Protein AF-A0AB33TDT5-F1 (afdb_monomer)

Sequence (141 aa):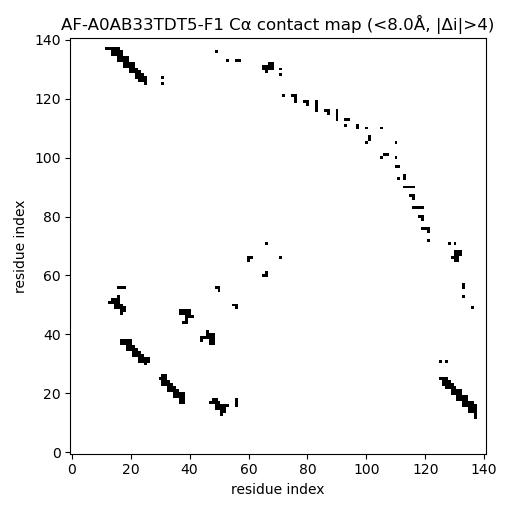
MNQDVAAESPNNTKKLFAIKEIHTHDGYDGRPISYEHIVSTDGNEDDVAIFETESAAAGWMADHGYKTLDESRSELLASFEAQYAKDLQQYQKDLSEVEKMRAAGVAARLHPKLSHPREPAISEFWVPSIYHEIVPASVVG

Secondary structure (DSSP, 8-state):
---------------EEEEEEEEEEE-TTS-EEEEEEEPBSSS-TTSB-EESSHHHHHHHHHHTT--BHHHHHHHHHHHHHHHHHHHHHHHHHHHHHHHHHHHTT--GGGSPPP-PPPPP-GGG----EEEEEEEEE----

pLDDT: mean 79.4, std 14.84, range [41.28, 95.12]

Nearest PDB structures (foldseek):
  2wlj-assembly1_A-2  TM=4.339E-01  e=1.688E+00  Paramagnetospirillum magnetotacticum
  7qxs-assembly1_A  TM=3.156E-01  e=3.332E+00 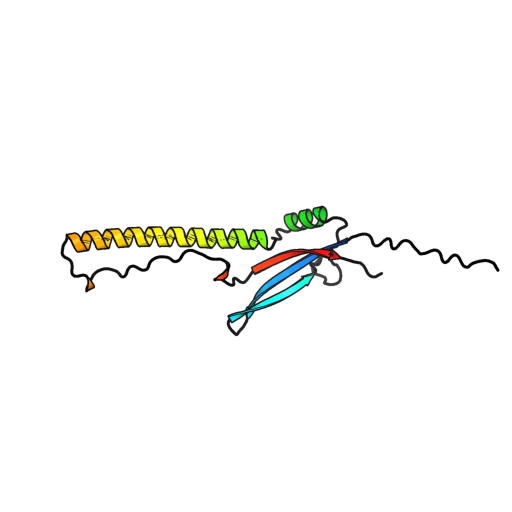 Homo sapiens
  4lp7-assembly2_B  TM=4.158E-01  e=6.182E+00  human metapneumovirus
  1xq4-assembly1_A  TM=3.618E-01  e=5.135E+00  Bordetella pertussis

Organism: NCBI:txid36809

Solvent-accessible surface area (backbone atoms only — not comparable to full-atom values): 8613 Å² total; per-residue (Å²): 141,79,82,85,77,77,76,76,73,78,85,77,73,71,68,29,26,28,41,35,40,38,39,37,37,74,34,101,84,73,45,84,42,76,54,74,47,72,42,42,73,79,78,44,86,87,43,59,41,72,26,80,38,67,67,58,45,52,51,51,33,54,78,71,71,56,44,36,57,67,56,54,49,51,56,50,48,51,52,42,50,56,49,41,54,53,45,44,52,50,42,53,52,53,50,54,52,45,52,53,39,50,76,71,66,50,61,72,91,76,47,81,87,85,67,83,66,68,83,76,53,72,92,80,53,90,67,68,46,74,27,40,44,85,38,84,40,77,87,87,127

Foldseek 3Di:
DDDDPPPPDPPPFQWKKWKKKKWWDQDPVRDIDIDIATDAPPPPSVHTDIGSDPVVVVVVCVVVVAAAPVRVLVVVLVVQVVVLVVLQVVLVVLVVVQVVCVVVVNDPVPRDDRDRRDRDDSVVDDDTDMHMDIDTDTDDD

Structure (mmCIF, N/CA/C/O backbone):
data_AF-A0AB33TDT5-F1
#
_entry.id   AF-A0AB33TDT5-F1
#
loop_
_atom_site.group_PDB
_atom_site.id
_atom_site.type_symbol
_atom_site.label_atom_id
_atom_site.label_alt_id
_atom_site.label_comp_id
_atom_site.label_asym_id
_atom_site.label_entity_id
_atom_site.label_seq_id
_atom_site.pdbx_PDB_ins_code
_atom_site.Cartn_x
_atom_site.Cartn_y
_atom_site.Cartn_z
_atom_site.occupancy
_atom_site.B_iso_or_equiv
_atom_site.auth_seq_id
_atom_site.auth_comp_id
_atom_site.auth_asym_id
_atom_site.auth_atom_id
_atom_site.pdbx_PDB_model_num
ATOM 1 N N . MET A 1 1 ? 39.042 -34.861 -45.241 1.00 41.28 1 MET A N 1
ATOM 2 C CA . MET A 1 1 ? 38.582 -34.594 -43.865 1.00 41.28 1 MET A CA 1
ATOM 3 C C . MET A 1 1 ? 39.057 -33.204 -43.498 1.00 41.28 1 MET A C 1
ATOM 5 O O . MET A 1 1 ? 40.212 -33.065 -43.139 1.00 41.28 1 MET A O 1
ATOM 9 N N . ASN A 1 2 ? 38.212 -32.191 -43.672 1.00 42.00 2 ASN A N 1
ATOM 10 C CA . ASN A 1 2 ? 38.416 -30.882 -43.060 1.00 42.00 2 ASN A CA 1
ATOM 11 C C . ASN A 1 2 ? 37.145 -30.602 -42.272 1.00 42.00 2 ASN A C 1
ATOM 13 O O . ASN A 1 2 ? 36.051 -30.716 -42.817 1.00 42.00 2 ASN A O 1
ATOM 17 N N . GLN A 1 3 ? 37.334 -30.419 -40.971 1.00 44.41 3 GLN A N 1
ATOM 18 C CA . GLN A 1 3 ? 36.290 -30.298 -39.972 1.00 44.41 3 GLN A CA 1
ATOM 19 C C . GLN A 1 3 ? 35.530 -28.989 -40.170 1.00 44.41 3 GLN A C 1
ATOM 21 O O . GLN A 1 3 ? 36.138 -27.921 -40.240 1.00 44.41 3 GLN A O 1
ATOM 26 N N . ASP A 1 4 ? 34.205 -29.106 -40.224 1.00 46.88 4 ASP A N 1
ATOM 27 C CA . ASP A 1 4 ? 33.272 -28.024 -39.949 1.00 46.88 4 ASP A CA 1
ATOM 28 C C . ASP A 1 4 ? 33.573 -27.456 -38.560 1.00 46.88 4 ASP A C 1
ATOM 30 O O . ASP A 1 4 ? 33.334 -28.104 -37.540 1.00 46.88 4 ASP A O 1
ATOM 34 N N . VAL A 1 5 ? 34.101 -26.237 -38.515 1.00 46.59 5 VAL A N 1
ATOM 35 C CA . VAL A 1 5 ? 34.024 -25.406 -37.316 1.00 46.59 5 VAL A CA 1
ATOM 36 C C . VAL A 1 5 ? 32.835 -24.488 -37.542 1.00 46.59 5 VAL A C 1
ATOM 38 O O . VAL A 1 5 ? 32.962 -23.402 -38.105 1.00 46.59 5 VAL A O 1
ATOM 41 N N . ALA A 1 6 ? 31.655 -24.973 -37.157 1.00 45.59 6 ALA A N 1
ATOM 42 C CA . ALA A 1 6 ? 30.513 -24.109 -36.928 1.00 45.59 6 ALA A CA 1
ATOM 43 C C . ALA A 1 6 ? 30.932 -23.108 -35.845 1.00 45.59 6 ALA A C 1
ATOM 45 O O . ALA A 1 6 ? 31.129 -23.475 -34.688 1.00 45.59 6 ALA A O 1
ATOM 46 N N . ALA A 1 7 ? 31.153 -21.859 -36.246 1.00 46.91 7 ALA A N 1
ATOM 47 C CA . ALA A 1 7 ? 31.304 -20.765 -35.310 1.00 46.91 7 ALA A CA 1
ATOM 48 C C . ALA A 1 7 ? 29.977 -20.638 -34.552 1.00 46.91 7 ALA A C 1
ATOM 50 O O . ALA A 1 7 ? 28.974 -20.204 -35.118 1.00 46.91 7 ALA A O 1
ATOM 51 N N . GLU A 1 8 ? 29.957 -21.061 -33.291 1.00 42.78 8 GLU A N 1
ATOM 52 C CA . GLU A 1 8 ? 28.901 -20.676 -32.364 1.00 42.78 8 GLU A CA 1
ATOM 53 C C . GLU A 1 8 ? 28.919 -19.146 -32.275 1.00 42.78 8 GLU A C 1
ATOM 55 O O . GLU A 1 8 ? 29.866 -18.548 -31.758 1.00 42.78 8 GLU A O 1
ATOM 60 N N . SER A 1 9 ? 27.897 -18.496 -32.842 1.00 42.47 9 SER A N 1
ATOM 61 C CA . SER A 1 9 ? 27.655 -17.074 -32.610 1.00 42.47 9 SER A CA 1
ATOM 62 C C . SER A 1 9 ? 27.603 -16.839 -31.100 1.00 42.47 9 SER A C 1
ATOM 64 O O . SER A 1 9 ? 26.829 -17.520 -30.420 1.00 42.47 9 SER A O 1
ATOM 66 N N . PRO A 1 10 ? 28.374 -15.887 -30.545 1.00 44.97 10 PRO A N 1
ATOM 67 C CA . PRO A 1 10 ? 28.202 -15.516 -29.155 1.00 44.97 10 PRO A CA 1
ATOM 68 C C . PRO A 1 10 ? 26.777 -14.992 -29.011 1.00 44.97 10 PRO A C 1
ATOM 70 O O . PRO A 1 10 ? 26.393 -14.023 -29.668 1.00 44.97 10 PRO A O 1
ATOM 73 N N . ASN A 1 11 ? 25.984 -15.670 -28.187 1.00 48.09 11 ASN A N 1
ATOM 74 C CA . ASN A 1 11 ? 24.629 -15.273 -27.836 1.00 48.09 11 ASN A CA 1
ATOM 75 C C . ASN A 1 11 ? 24.732 -13.976 -27.011 1.00 48.09 11 ASN A C 1
ATOM 77 O O . ASN A 1 11 ? 24.755 -13.989 -25.783 1.00 48.09 11 ASN A O 1
ATOM 81 N N . ASN A 1 12 ? 24.934 -12.851 -27.698 1.00 47.28 12 ASN A N 1
ATOM 82 C CA . ASN A 1 12 ? 25.147 -11.527 -27.123 1.00 47.28 12 ASN A CA 1
ATOM 83 C C . ASN A 1 12 ? 23.794 -10.893 -26.784 1.00 47.28 12 ASN A C 1
ATOM 85 O O . ASN A 1 12 ? 23.470 -9.794 -27.234 1.00 47.28 12 ASN A O 1
ATOM 89 N N . THR A 1 13 ? 22.966 -11.623 -26.037 1.00 56.06 13 THR A N 1
ATOM 90 C CA . THR A 1 13 ? 21.687 -11.112 -25.558 1.00 56.06 13 THR A CA 1
ATOM 91 C C . THR A 1 13 ? 22.003 -10.085 -24.479 1.00 56.06 13 THR A C 1
ATOM 93 O O . THR A 1 13 ? 22.242 -10.429 -23.319 1.00 56.06 13 THR A O 1
ATOM 96 N N . LYS A 1 14 ? 22.094 -8.810 -24.875 1.00 66.38 14 LYS A N 1
ATOM 97 C CA . LYS A 1 14 ? 22.209 -7.686 -23.942 1.00 66.38 14 LYS A CA 1
ATOM 98 C C . LYS A 1 14 ? 21.068 -7.828 -22.931 1.00 66.38 14 LYS A C 1
ATOM 100 O O . LYS A 1 14 ? 19.914 -7.952 -23.333 1.00 66.38 14 LYS A O 1
ATOM 105 N N . LYS A 1 15 ? 21.388 -7.892 -21.634 1.00 75.94 15 LYS A N 1
ATOM 106 C CA . LYS A 1 15 ? 20.358 -7.921 -20.588 1.00 75.94 15 LYS A CA 1
ATOM 107 C C . LYS A 1 15 ? 19.638 -6.580 -20.616 1.00 75.94 15 LYS A C 1
ATOM 109 O O . LYS A 1 15 ? 20.280 -5.547 -20.450 1.00 75.94 15 LYS A O 1
ATOM 114 N N . LEU A 1 16 ? 18.340 -6.619 -20.863 1.00 88.88 16 LEU A N 1
ATOM 115 C CA . LEU A 1 16 ? 17.474 -5.453 -20.877 1.00 88.88 16 LEU A CA 1
ATOM 116 C C . LEU A 1 16 ? 16.487 -5.561 -19.719 1.00 88.88 16 LEU A C 1
ATOM 118 O O . LEU A 1 16 ? 16.273 -6.646 -19.176 1.00 88.88 16 LEU A O 1
ATOM 122 N N . PHE A 1 17 ? 15.898 -4.436 -19.351 1.00 90.06 17 PHE A N 1
ATOM 123 C CA . PHE A 1 17 ? 14.928 -4.328 -18.273 1.00 90.06 17 PHE A CA 1
ATOM 124 C C . PHE A 1 17 ? 13.700 -3.584 -18.781 1.00 90.06 17 PHE A C 1
ATOM 126 O O . PHE A 1 17 ? 13.839 -2.628 -19.535 1.00 90.06 17 PHE A O 1
ATOM 133 N N . ALA A 1 18 ? 12.519 -4.016 -18.367 1.00 91.56 18 ALA A N 1
ATOM 134 C CA . ALA A 1 18 ? 11.259 -3.322 -18.589 1.00 91.56 18 ALA A CA 1
ATOM 135 C C . ALA A 1 18 ? 10.583 -3.062 -17.243 1.00 91.56 18 ALA A C 1
ATOM 137 O O . ALA A 1 18 ? 10.976 -3.629 -16.221 1.00 91.56 18 ALA A O 1
ATOM 138 N N . ILE A 1 19 ? 9.555 -2.223 -17.247 1.00 91.06 19 ILE A N 1
ATOM 139 C CA . ILE A 1 19 ? 8.737 -1.972 -16.063 1.00 91.06 19 ILE A CA 1
ATOM 140 C C . ILE A 1 19 ? 7.396 -2.662 -16.273 1.00 91.06 19 ILE A C 1
ATOM 142 O O . ILE A 1 19 ? 6.700 -2.405 -17.251 1.00 91.06 19 ILE A O 1
ATOM 146 N N . LYS A 1 20 ? 7.048 -3.556 -15.357 1.00 90.88 20 LYS A N 1
ATOM 147 C CA . LYS A 1 20 ? 5.759 -4.233 -15.304 1.00 90.88 20 LYS A CA 1
ATOM 148 C C . LYS A 1 20 ? 4.861 -3.484 -14.327 1.00 90.88 20 LYS A C 1
ATOM 150 O O . LYS A 1 20 ? 5.226 -3.340 -13.163 1.00 90.88 20 LYS A O 1
ATOM 155 N N . GLU A 1 21 ? 3.706 -3.029 -14.789 1.00 88.81 21 GLU A N 1
ATOM 156 C CA . GLU A 1 21 ? 2.660 -2.462 -13.944 1.00 88.81 21 GLU A CA 1
ATOM 157 C 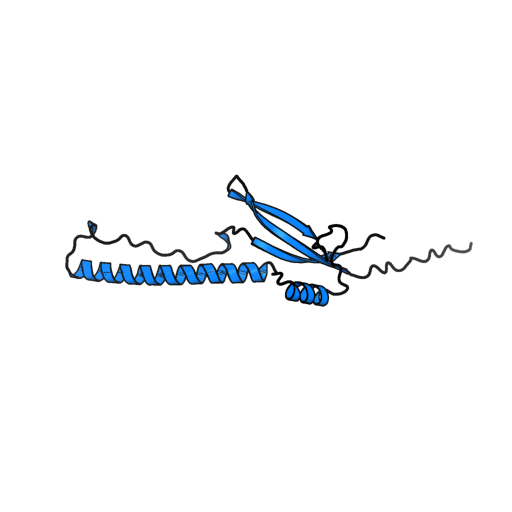C . GLU A 1 21 ? 1.674 -3.568 -13.561 1.00 88.81 21 GLU A C 1
ATOM 159 O O . GLU A 1 21 ? 1.176 -4.317 -14.409 1.00 88.81 21 GLU A O 1
ATOM 164 N N . ILE A 1 22 ? 1.414 -3.692 -12.264 1.00 85.69 22 ILE A N 1
ATOM 165 C CA . ILE A 1 22 ? 0.510 -4.683 -11.696 1.00 85.69 22 ILE A CA 1
ATOM 166 C C . ILE A 1 22 ? -0.572 -3.936 -10.942 1.00 85.69 22 ILE A C 1
ATOM 168 O O . ILE A 1 22 ? -0.318 -3.231 -9.964 1.00 85.69 22 ILE A O 1
ATOM 172 N N . HIS A 1 23 ? -1.800 -4.125 -11.391 1.00 83.19 23 HIS A N 1
ATOM 173 C CA . HIS A 1 23 ? -2.973 -3.607 -10.718 1.00 83.19 23 HIS A CA 1
ATOM 174 C C . HIS A 1 23 ? -3.641 -4.739 -9.976 1.00 83.19 23 HIS A C 1
ATOM 176 O O . HIS A 1 23 ? -3.874 -5.814 -10.527 1.00 83.19 23 HIS A O 1
ATOM 182 N N . THR A 1 24 ? -4.004 -4.465 -8.738 1.00 78.25 24 THR A N 1
ATOM 183 C CA . THR A 1 24 ? -4.804 -5.354 -7.908 1.00 78.25 24 THR A CA 1
ATOM 184 C C . THR A 1 24 ? -6.117 -4.660 -7.596 1.00 78.25 24 THR A C 1
ATOM 186 O O . THR A 1 24 ? -6.133 -3.480 -7.247 1.00 78.25 24 THR A O 1
ATOM 189 N N . HIS A 1 25 ? -7.227 -5.373 -7.746 1.00 73.81 25 HIS A N 1
ATOM 190 C CA . HIS A 1 25 ? -8.557 -4.854 -7.454 1.00 73.81 25 HIS A CA 1
ATOM 191 C C . HIS A 1 25 ? -9.440 -5.917 -6.811 1.00 73.81 25 HIS A C 1
ATOM 193 O O . HIS A 1 25 ? -9.192 -7.119 -6.939 1.00 73.81 25 HIS A O 1
ATOM 199 N N . ASP A 1 26 ? -10.502 -5.458 -6.152 1.00 69.12 26 ASP A N 1
ATOM 200 C CA . ASP A 1 26 ? -11.555 -6.348 -5.688 1.00 69.12 26 ASP A CA 1
ATOM 201 C C . ASP A 1 26 ? -12.332 -6.879 -6.897 1.00 69.12 26 ASP A C 1
ATOM 203 O O . ASP A 1 26 ? -12.836 -6.127 -7.741 1.00 69.12 26 ASP A O 1
ATOM 207 N N . GLY A 1 27 ? -12.411 -8.201 -6.998 1.00 63.78 27 GLY A N 1
ATOM 208 C CA . GLY A 1 27 ? -13.338 -8.881 -7.882 1.00 63.78 27 GLY A CA 1
ATOM 209 C C . GLY A 1 27 ? -14.778 -8.699 -7.414 1.00 63.78 27 GLY A C 1
ATOM 210 O O . GLY A 1 27 ? -15.051 -8.399 -6.251 1.00 63.78 27 GLY A O 1
ATOM 211 N N . TYR A 1 28 ? -15.733 -8.933 -8.315 1.00 62.44 28 TYR A N 1
ATOM 212 C CA . TYR A 1 28 ? -17.166 -8.881 -7.995 1.00 62.44 28 TYR A CA 1
ATOM 213 C C . TYR A 1 28 ? -17.587 -9.846 -6.866 1.00 62.44 28 TYR A C 1
ATOM 215 O O . TYR A 1 28 ? -18.655 -9.675 -6.282 1.00 62.44 28 TYR A O 1
ATOM 223 N N . ASP A 1 29 ? -16.767 -10.852 -6.557 1.00 72.81 29 ASP A N 1
ATOM 224 C CA . ASP A 1 29 ? -16.945 -11.826 -5.477 1.00 72.81 29 ASP A CA 1
ATOM 225 C C . ASP A 1 29 ? -16.121 -11.509 -4.210 1.00 72.81 29 ASP A C 1
ATOM 227 O O . ASP A 1 29 ? -16.072 -12.328 -3.289 1.00 72.81 29 ASP A O 1
ATOM 231 N N . GLY A 1 30 ? -15.474 -10.338 -4.150 1.00 62.03 30 GLY A N 1
ATOM 232 C CA . GLY A 1 30 ? -14.620 -9.913 -3.038 1.00 62.03 30 GLY A CA 1
ATOM 233 C C . GLY A 1 30 ? -13.266 -10.625 -2.976 1.00 62.03 30 GLY A C 1
ATOM 234 O O . GLY A 1 30 ? -12.587 -10.545 -1.953 1.00 62.03 30 GLY A O 1
ATOM 235 N N . ARG A 1 31 ? -12.872 -11.354 -4.030 1.00 65.56 31 ARG A N 1
ATOM 236 C CA . ARG A 1 31 ? -11.533 -11.943 -4.150 1.00 65.56 31 ARG A CA 1
ATOM 237 C C . ARG A 1 31 ? -10.610 -11.013 -4.933 1.00 65.56 31 ARG A C 1
ATOM 239 O O . ARG A 1 31 ? -11.074 -10.353 -5.858 1.00 65.56 31 ARG A O 1
ATOM 246 N N . PRO A 1 32 ? -9.308 -10.989 -4.620 1.00 68.25 32 PRO A N 1
ATOM 247 C CA . PRO A 1 32 ? -8.347 -10.204 -5.380 1.00 68.25 32 PRO A CA 1
ATOM 248 C C . PRO A 1 32 ? -8.249 -10.711 -6.819 1.00 68.25 32 PRO A C 1
ATOM 250 O O . PRO A 1 32 ? -8.087 -11.910 -7.062 1.00 68.25 32 PRO A O 1
ATOM 253 N N . ILE A 1 33 ? -8.307 -9.786 -7.768 1.00 71.69 33 ILE A N 1
ATOM 254 C CA . ILE A 1 33 ? -7.980 -10.027 -9.170 1.00 71.69 33 ILE A CA 1
ATOM 255 C C . ILE A 1 33 ? -6.804 -9.113 -9.518 1.00 71.69 33 ILE A C 1
ATOM 257 O O . ILE A 1 33 ? -6.736 -7.972 -9.053 1.00 71.69 33 ILE A O 1
ATOM 261 N N . SER A 1 34 ? -5.862 -9.630 -10.306 1.00 79.00 34 SER A N 1
ATOM 262 C CA . SER A 1 34 ? -4.719 -8.867 -10.797 1.00 79.00 34 SER A CA 1
ATOM 263 C C . SER A 1 34 ? -4.715 -8.798 -12.317 1.00 79.00 34 SER A C 1
ATOM 265 O O . SER A 1 34 ? -4.894 -9.822 -12.981 1.00 79.00 34 SER A O 1
ATOM 267 N N . TYR A 1 35 ? -4.454 -7.613 -12.859 1.00 81.69 35 TYR A N 1
ATOM 268 C CA . TYR A 1 35 ? -4.115 -7.425 -14.265 1.00 81.69 35 TYR A CA 1
ATOM 269 C C . TYR A 1 35 ? -2.726 -6.802 -14.379 1.00 81.69 35 TYR A C 1
ATOM 271 O O . TYR A 1 35 ? -2.339 -5.943 -13.588 1.00 81.69 35 TYR A O 1
ATOM 279 N N . GLU A 1 36 ? -1.957 -7.299 -15.342 1.00 86.31 36 GLU A N 1
ATOM 280 C CA . GLU A 1 36 ? -0.534 -7.012 -15.482 1.00 86.31 36 GLU A CA 1
ATOM 281 C C . GLU A 1 36 ? -0.241 -6.601 -16.921 1.00 86.31 36 GLU A C 1
ATOM 283 O O . GLU A 1 36 ? -0.720 -7.249 -17.854 1.00 86.31 36 GLU A O 1
ATOM 288 N N . HIS A 1 37 ? 0.563 -5.562 -17.107 1.00 85.75 37 HIS A N 1
ATOM 289 C CA . HIS A 1 37 ? 1.064 -5.182 -18.425 1.00 85.75 37 HIS A CA 1
ATOM 290 C C . HIS A 1 37 ? 2.442 -4.530 -18.321 1.00 85.75 37 HIS A C 1
ATOM 292 O O . HIS A 1 37 ? 2.909 -4.190 -17.234 1.00 85.75 37 HIS A O 1
ATOM 298 N N . ILE A 1 38 ? 3.123 -4.405 -19.457 1.00 87.00 38 ILE A N 1
ATOM 299 C CA . ILE A 1 38 ? 4.392 -3.686 -19.533 1.00 87.00 38 ILE A CA 1
ATOM 300 C C . ILE A 1 38 ? 4.109 -2.207 -19.804 1.00 87.00 38 ILE A C 1
ATOM 302 O O . ILE A 1 38 ? 3.294 -1.880 -20.662 1.00 87.00 38 ILE A O 1
ATOM 306 N N . VAL A 1 39 ? 4.786 -1.327 -19.070 1.00 84.31 39 VAL A N 1
ATOM 307 C CA . VAL A 1 39 ? 4.663 0.128 -19.196 1.00 84.31 39 VAL A CA 1
ATOM 308 C C . VAL A 1 39 ? 5.156 0.598 -20.566 1.00 84.31 39 VAL A C 1
ATOM 310 O O . VAL A 1 39 ? 6.257 0.248 -21.006 1.00 84.31 39 VAL A O 1
ATOM 313 N N . SER A 1 40 ? 4.351 1.455 -21.193 1.00 82.38 40 SER A N 1
ATOM 314 C CA . SER A 1 40 ? 4.685 2.180 -22.419 1.00 82.38 40 SER A CA 1
ATOM 315 C C . SER A 1 40 ? 5.297 3.555 -22.119 1.00 82.38 40 SER A C 1
ATOM 317 O O . SER A 1 40 ? 4.939 4.201 -21.133 1.00 82.38 40 SER A O 1
ATOM 319 N N . THR A 1 41 ? 6.208 4.016 -22.977 1.00 74.56 41 THR A N 1
ATOM 320 C CA . THR A 1 41 ? 6.847 5.339 -22.895 1.00 74.56 41 THR A CA 1
ATOM 321 C C . THR A 1 41 ? 5.930 6.501 -23.269 1.00 74.56 41 THR A C 1
ATOM 323 O O . THR A 1 41 ? 6.171 7.6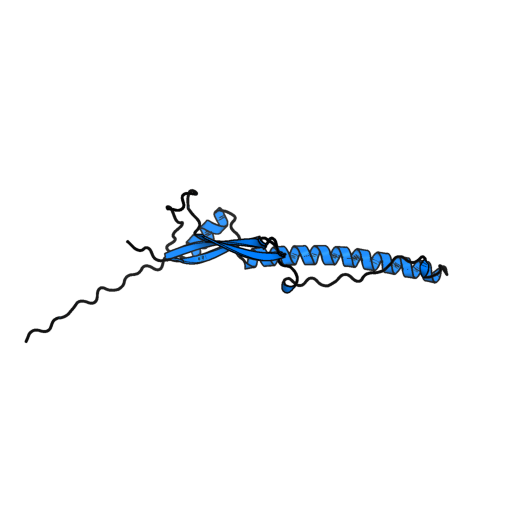19 -22.814 1.00 74.56 41 THR A O 1
ATOM 326 N N . ASP A 1 42 ? 4.886 6.274 -24.067 1.00 69.19 42 ASP A N 1
ATOM 327 C CA . ASP A 1 42 ? 4.000 7.325 -24.592 1.00 69.19 42 ASP A CA 1
ATOM 328 C C . ASP A 1 42 ? 2.500 6.958 -24.560 1.00 69.19 42 ASP A C 1
ATOM 330 O O . ASP A 1 42 ? 1.658 7.686 -25.093 1.00 69.19 42 ASP A O 1
ATOM 334 N N . GLY A 1 43 ? 2.148 5.850 -23.903 1.00 63.19 43 GLY A N 1
ATOM 335 C CA . GLY A 1 43 ? 0.787 5.314 -23.863 1.00 63.19 43 GLY A CA 1
ATOM 336 C C . GLY A 1 43 ? 0.407 4.500 -25.103 1.00 63.19 43 GLY A C 1
ATOM 337 O O . GLY A 1 43 ? -0.721 4.010 -25.175 1.00 63.19 43 GLY A O 1
ATOM 338 N N . ASN A 1 44 ? 1.321 4.332 -26.063 1.00 70.88 44 ASN A N 1
ATOM 339 C CA . ASN A 1 44 ? 1.199 3.365 -27.141 1.00 70.88 44 ASN A CA 1
ATOM 340 C C . ASN A 1 44 ? 1.770 2.012 -26.695 1.00 70.88 44 ASN A C 1
ATOM 342 O O . ASN A 1 44 ? 2.956 1.907 -26.388 1.00 70.88 44 ASN A O 1
ATOM 346 N N . GLU A 1 45 ? 0.948 0.962 -26.687 1.00 64.44 45 GLU A N 1
ATOM 347 C CA . GLU A 1 45 ? 1.355 -0.386 -26.248 1.00 64.44 45 GLU A CA 1
ATOM 348 C C . GLU A 1 45 ? 2.540 -0.957 -27.053 1.00 64.44 45 GLU A C 1
ATOM 350 O O . GLU A 1 45 ? 3.254 -1.829 -26.558 1.00 64.44 45 GLU A O 1
ATOM 355 N N . ASP A 1 46 ? 2.785 -0.429 -28.256 1.00 69.88 46 ASP A N 1
ATOM 356 C CA . ASP A 1 46 ? 3.911 -0.815 -29.109 1.00 69.88 46 ASP A CA 1
ATOM 357 C C . ASP A 1 46 ? 5.253 -0.163 -28.708 1.00 69.88 46 ASP A C 1
ATOM 359 O O . ASP A 1 46 ? 6.309 -0.658 -29.109 1.00 69.88 46 ASP A O 1
ATOM 363 N N . ASP A 1 47 ? 5.243 0.925 -27.925 1.00 77.50 47 ASP A N 1
ATOM 364 C CA . ASP A 1 47 ? 6.450 1.644 -27.491 1.00 77.50 47 ASP A CA 1
ATOM 365 C C . ASP A 1 47 ? 6.736 1.356 -26.014 1.00 77.50 47 ASP A C 1
ATOM 367 O O . ASP A 1 47 ? 6.365 2.090 -25.100 1.00 77.50 47 ASP A O 1
ATOM 371 N N . VAL A 1 48 ? 7.336 0.193 -25.770 1.00 81.44 48 VAL A N 1
ATOM 372 C CA . VAL A 1 48 ? 7.648 -0.294 -24.425 1.00 81.44 48 VAL A CA 1
ATOM 373 C C . VAL A 1 48 ? 8.880 0.410 -23.853 1.00 81.44 48 VAL A C 1
ATOM 375 O O . VAL A 1 48 ? 9.931 0.482 -24.494 1.00 81.44 48 VAL A O 1
ATOM 378 N N . ALA A 1 49 ? 8.805 0.812 -22.582 1.00 83.69 49 ALA A N 1
ATOM 379 C CA . ALA A 1 49 ? 9.959 1.316 -21.847 1.00 83.69 49 ALA A CA 1
ATOM 380 C C . ALA A 1 49 ? 11.001 0.203 -21.611 1.00 83.69 49 ALA A C 1
ATOM 382 O O . ALA A 1 49 ? 10.805 -0.684 -20.777 1.00 83.69 49 ALA A O 1
ATOM 383 N N . ILE A 1 50 ? 12.126 0.262 -22.336 1.00 89.00 50 ILE A N 1
ATOM 384 C CA . ILE A 1 50 ? 13.248 -0.681 -22.228 1.00 89.00 50 ILE A CA 1
ATOM 385 C C . ILE A 1 50 ? 14.522 0.034 -21.758 1.00 89.00 50 ILE A C 1
ATOM 387 O O . ILE A 1 50 ? 14.943 1.041 -22.325 1.00 89.00 50 ILE A O 1
ATOM 391 N N . PHE A 1 51 ? 15.195 -0.541 -20.763 1.00 90.12 51 PHE A N 1
ATOM 392 C CA . PHE A 1 51 ? 16.388 0.009 -20.124 1.00 90.12 51 PHE A CA 1
ATOM 393 C C . PHE A 1 51 ? 17.567 -0.960 -20.200 1.00 90.12 51 PHE A C 1
ATOM 395 O O . PHE A 1 51 ? 17.411 -2.178 -20.131 1.00 90.12 51 PHE A O 1
ATOM 402 N N . GLU A 1 52 ? 18.782 -0.420 -20.285 1.00 90.06 52 GLU A N 1
ATOM 403 C CA . GLU A 1 52 ? 20.011 -1.229 -20.313 1.00 90.06 52 GLU A CA 1
ATOM 404 C C . GLU A 1 52 ? 20.483 -1.663 -18.919 1.00 90.06 52 GLU A C 1
ATOM 406 O O . GLU A 1 52 ? 21.309 -2.566 -18.790 1.00 90.06 52 GLU A O 1
ATOM 411 N N . THR A 1 53 ? 19.986 -1.008 -17.868 1.00 90.31 53 THR A N 1
ATOM 412 C CA . THR A 1 53 ? 20.322 -1.318 -16.476 1.00 90.31 53 THR A CA 1
ATOM 413 C C . THR A 1 53 ? 19.095 -1.184 -15.585 1.00 90.31 53 THR A C 1
ATOM 415 O O . THR A 1 53 ? 18.236 -0.334 -15.820 1.00 90.31 53 THR A O 1
ATOM 418 N N . GLU A 1 54 ? 19.053 -1.983 -14.522 1.00 90.12 54 GLU A N 1
ATOM 419 C CA . GLU A 1 54 ? 18.022 -1.905 -13.484 1.00 90.12 54 GLU A CA 1
ATOM 420 C C . GLU A 1 54 ? 17.999 -0.524 -12.813 1.00 90.12 54 GLU A C 1
ATOM 422 O O . GLU A 1 54 ? 16.937 0.037 -12.575 1.00 90.12 54 GLU A O 1
ATOM 427 N N . SER A 1 55 ? 19.166 0.092 -12.592 1.00 91.12 55 SER A N 1
ATOM 428 C CA . SER A 1 55 ? 19.253 1.435 -12.004 1.00 91.12 55 SER A CA 1
ATOM 429 C C . SER A 1 55 ? 18.663 2.526 -12.902 1.00 91.12 55 SER A C 1
ATOM 431 O O . SER A 1 55 ? 18.086 3.479 -12.388 1.00 91.12 55 SER A O 1
ATOM 433 N N . ALA A 1 56 ? 18.781 2.399 -14.229 1.00 91.50 56 ALA A N 1
ATOM 434 C CA . ALA A 1 56 ? 18.141 3.329 -15.159 1.00 91.50 56 ALA A CA 1
ATOM 435 C C . ALA A 1 56 ? 16.612 3.176 -15.145 1.00 91.50 56 ALA A C 1
ATOM 437 O O . ALA A 1 56 ? 15.909 4.183 -15.127 1.00 91.50 56 ALA A O 1
ATOM 438 N N . ALA A 1 57 ? 16.111 1.937 -15.081 1.00 91.12 57 ALA A N 1
ATOM 439 C CA . ALA A 1 57 ? 14.683 1.670 -14.916 1.00 91.12 57 ALA A CA 1
ATOM 440 C C . ALA A 1 57 ? 14.155 2.235 -13.586 1.00 91.12 57 ALA A C 1
ATOM 442 O O . ALA A 1 57 ? 13.137 2.918 -13.573 1.00 91.12 57 ALA A O 1
ATOM 443 N N . ALA A 1 58 ? 14.884 2.033 -12.483 1.00 91.12 58 ALA A N 1
ATOM 444 C CA . ALA A 1 58 ? 14.529 2.574 -11.171 1.00 91.12 58 ALA A CA 1
ATOM 445 C C . ALA A 1 58 ? 14.511 4.112 -11.153 1.00 91.12 58 ALA A C 1
ATOM 447 O O . ALA A 1 58 ? 13.597 4.711 -10.592 1.00 91.12 58 ALA A O 1
ATOM 448 N N . GLY A 1 59 ? 15.495 4.756 -11.792 1.00 92.25 59 GLY A N 1
ATOM 449 C CA . GLY A 1 59 ? 15.524 6.214 -11.936 1.00 92.25 59 GLY A CA 1
ATOM 450 C C . GLY A 1 59 ? 14.324 6.734 -12.725 1.00 92.25 59 GLY A C 1
ATOM 451 O O . GLY A 1 59 ? 13.640 7.648 -12.277 1.00 92.25 59 GLY A O 1
ATOM 452 N N . TRP A 1 60 ? 14.006 6.089 -13.849 1.00 91.88 60 TRP A N 1
ATOM 453 C CA . TRP A 1 60 ? 12.842 6.448 -14.652 1.00 91.88 60 TRP A CA 1
ATOM 454 C C . TRP A 1 60 ? 11.527 6.245 -13.885 1.00 91.88 60 TRP A C 1
ATOM 456 O O . TRP A 1 60 ? 10.670 7.124 -13.919 1.00 91.88 60 TRP A O 1
ATOM 466 N N . MET A 1 61 ? 11.379 5.142 -13.137 1.00 91.69 61 MET A N 1
ATOM 467 C CA . MET A 1 61 ? 10.221 4.917 -12.259 1.00 91.69 61 MET A CA 1
ATOM 468 C C . MET A 1 61 ? 10.047 6.056 -11.251 1.00 91.69 61 MET A C 1
ATOM 470 O O . MET A 1 61 ? 8.941 6.573 -11.097 1.00 91.69 61 MET A O 1
ATOM 474 N N . ALA A 1 62 ? 11.134 6.473 -10.598 1.00 90.88 62 ALA A N 1
ATOM 475 C CA . ALA A 1 62 ? 11.104 7.564 -9.631 1.00 90.88 62 ALA A CA 1
ATOM 476 C C . ALA A 1 62 ? 10.683 8.897 -10.276 1.00 90.88 62 ALA A C 1
ATOM 478 O O . ALA A 1 62 ? 9.841 9.601 -9.718 1.00 90.88 62 ALA A O 1
ATOM 479 N N . ASP A 1 63 ? 11.196 9.205 -11.472 1.00 92.38 63 ASP A N 1
ATOM 480 C CA . ASP A 1 63 ? 10.838 10.417 -12.224 1.00 92.38 63 ASP A CA 1
ATOM 481 C C . ASP A 1 63 ? 9.352 10.447 -12.633 1.00 92.38 63 ASP A C 1
ATOM 483 O O . ASP A 1 63 ? 8.762 11.523 -12.749 1.00 92.38 63 ASP A O 1
ATOM 487 N N . HIS A 1 64 ? 8.728 9.276 -12.804 1.00 89.38 64 HIS A N 1
ATOM 488 C CA . HIS A 1 64 ? 7.311 9.127 -13.165 1.00 89.38 64 HIS A CA 1
ATOM 489 C C . HIS A 1 64 ? 6.394 8.897 -11.951 1.00 89.38 64 HIS A C 1
ATOM 491 O O . HIS A 1 64 ? 5.180 8.762 -12.103 1.00 89.38 64 HIS A O 1
ATOM 497 N N . GLY A 1 65 ? 6.948 8.888 -10.732 1.00 89.38 65 GLY A N 1
ATOM 498 C CA . GLY A 1 65 ? 6.190 8.684 -9.495 1.00 89.38 65 GLY A CA 1
ATOM 499 C C . GLY A 1 65 ? 5.679 7.254 -9.300 1.00 89.38 65 GLY A C 1
ATOM 500 O O . GLY A 1 65 ? 4.719 7.037 -8.557 1.00 89.38 65 GLY A O 1
ATOM 501 N N . TYR A 1 66 ? 6.29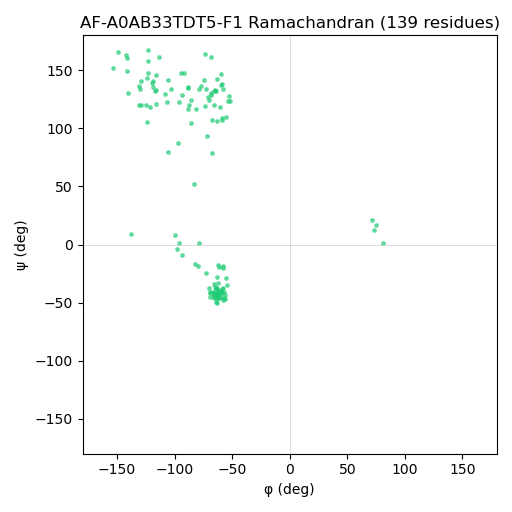3 6.280 -9.971 1.00 89.56 66 TYR A N 1
ATOM 502 C CA . TYR A 1 66 ? 5.920 4.875 -9.879 1.00 89.56 66 TYR A CA 1
ATOM 503 C C . TYR A 1 66 ? 6.473 4.255 -8.604 1.00 89.56 66 TYR A C 1
ATOM 505 O O . TYR A 1 66 ? 7.644 4.425 -8.271 1.00 89.56 66 TYR A O 1
ATOM 513 N N . LYS A 1 67 ? 5.615 3.514 -7.901 1.00 85.56 67 LYS A N 1
ATOM 514 C CA . LYS A 1 67 ? 5.951 2.861 -6.634 1.00 85.56 67 LYS A CA 1
ATOM 515 C C . LYS A 1 67 ? 6.118 1.365 -6.809 1.00 85.56 67 LYS A C 1
ATOM 517 O O . LYS A 1 67 ? 5.343 0.724 -7.525 1.00 85.56 67 LYS A O 1
ATOM 522 N N . THR A 1 68 ? 7.098 0.817 -6.109 1.00 85.81 68 THR A N 1
ATOM 523 C CA . THR A 1 68 ? 7.294 -0.625 -5.968 1.00 85.81 68 THR A CA 1
ATOM 524 C C . THR A 1 68 ? 6.252 -1.245 -5.037 1.00 85.81 68 THR A C 1
ATOM 526 O O . THR A 1 68 ? 5.588 -0.557 -4.257 1.00 85.81 68 THR A O 1
ATOM 529 N N . LEU A 1 69 ? 6.121 -2.574 -5.084 1.00 79.69 69 LEU A N 1
ATOM 530 C CA . LEU A 1 69 ? 5.234 -3.309 -4.176 1.00 79.69 69 LEU A CA 1
ATOM 531 C C . LEU A 1 69 ? 5.579 -3.057 -2.703 1.00 79.69 69 LEU A C 1
ATOM 533 O O . LEU A 1 69 ? 4.680 -2.901 -1.877 1.00 79.69 69 LEU A O 1
ATOM 537 N N . ASP A 1 70 ? 6.868 -3.020 -2.372 1.00 81.56 70 ASP A N 1
ATOM 538 C CA . ASP A 1 70 ? 7.323 -2.848 -0.994 1.00 81.56 70 ASP A CA 1
ATOM 539 C C . ASP A 1 70 ? 7.053 -1.433 -0.471 1.00 81.56 70 ASP A C 1
ATOM 541 O O . ASP A 1 70 ? 6.635 -1.278 0.679 1.00 81.56 70 ASP A O 1
ATOM 545 N N . GLU A 1 71 ? 7.201 -0.406 -1.312 1.00 84.31 71 GLU A N 1
ATOM 546 C CA . GLU A 1 71 ? 6.819 0.971 -0.973 1.00 84.31 71 GLU A CA 1
ATOM 547 C C . GLU A 1 71 ? 5.310 1.084 -0.746 1.00 84.31 71 GLU A C 1
ATOM 549 O O . GLU A 1 71 ? 4.881 1.568 0.304 1.00 84.31 71 GLU A O 1
ATOM 554 N N . SER A 1 72 ? 4.500 0.553 -1.669 1.00 80.12 72 SER A N 1
ATOM 555 C CA . SER A 1 72 ? 3.039 0.543 -1.535 1.00 80.12 72 SER A CA 1
ATOM 556 C C . SER A 1 72 ? 2.582 -0.204 -0.274 1.00 80.12 72 SER A C 1
ATOM 558 O O . SER A 1 72 ? 1.694 0.261 0.443 1.00 80.12 72 SER A O 1
ATOM 560 N N . ARG A 1 73 ? 3.215 -1.338 0.059 1.00 78.88 73 ARG A N 1
ATOM 561 C CA . ARG A 1 73 ? 2.938 -2.093 1.295 1.00 78.88 73 ARG A CA 1
ATOM 562 C C . ARG A 1 73 ? 3.340 -1.336 2.554 1.00 78.88 73 ARG A C 1
ATOM 564 O O . ARG A 1 73 ? 2.606 -1.377 3.540 1.00 78.88 73 ARG A O 1
ATOM 571 N N . SER A 1 74 ? 4.485 -0.663 2.527 1.00 81.69 74 SER A N 1
ATOM 572 C CA . SER A 1 74 ? 4.993 0.097 3.671 1.00 81.69 74 SER A CA 1
ATOM 573 C C . SER A 1 74 ? 4.087 1.283 3.995 1.00 81.69 74 SER A C 1
ATOM 575 O O . SER A 1 74 ? 3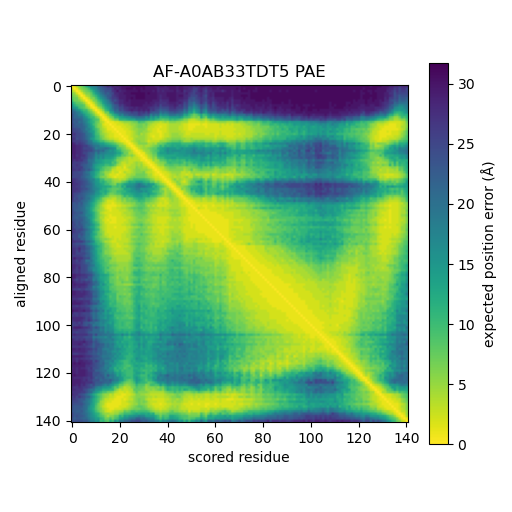.734 1.493 5.154 1.00 81.69 74 SER A O 1
ATOM 577 N N . GLU A 1 75 ? 3.645 2.023 2.976 1.00 81.81 75 GLU A N 1
ATOM 578 C CA . GLU A 1 75 ? 2.687 3.121 3.147 1.00 81.81 75 GLU A CA 1
ATOM 579 C C . GLU A 1 75 ? 1.341 2.631 3.687 1.00 81.81 75 GLU A C 1
ATOM 581 O O . GLU A 1 75 ? 0.758 3.248 4.584 1.00 81.81 75 GLU A O 1
ATOM 586 N N . LEU A 1 76 ? 0.859 1.495 3.177 1.00 78.38 76 LEU A N 1
ATOM 587 C CA . LEU A 1 76 ? -0.391 0.908 3.632 1.00 78.38 76 LEU A CA 1
ATOM 588 C C . LEU A 1 76 ? -0.316 0.480 5.101 1.00 78.38 76 LEU A C 1
ATOM 590 O O . LEU A 1 76 ? -1.212 0.814 5.879 1.00 78.38 76 LEU A O 1
ATOM 594 N N . LEU A 1 77 ? 0.762 -0.200 5.498 1.00 82.00 77 LEU A N 1
ATOM 595 C CA . LEU A 1 77 ? 0.989 -0.569 6.893 1.00 82.00 77 LEU A CA 1
ATOM 596 C C . LEU A 1 77 ? 1.005 0.669 7.790 1.00 82.00 77 LEU A C 1
ATOM 598 O O . LEU A 1 77 ? 0.283 0.701 8.784 1.00 82.00 77 LEU A O 1
ATOM 602 N N . ALA A 1 78 ? 1.745 1.710 7.401 1.00 84.62 78 ALA A N 1
ATOM 603 C CA . ALA A 1 78 ? 1.807 2.957 8.157 1.00 84.62 78 ALA A CA 1
ATOM 604 C C . ALA A 1 78 ? 0.416 3.600 8.328 1.00 84.62 78 ALA A C 1
ATOM 606 O O . ALA A 1 78 ? 0.098 4.138 9.392 1.00 84.62 78 ALA A O 1
ATOM 607 N N . SER A 1 79 ? -0.447 3.516 7.309 1.00 82.50 79 SER A N 1
ATOM 608 C CA . SER A 1 79 ? -1.826 4.013 7.388 1.00 82.50 79 SER A CA 1
ATOM 609 C C . SER A 1 79 ? -2.673 3.226 8.395 1.00 82.50 79 SER A C 1
ATOM 611 O O . SER A 1 79 ? -3.406 3.823 9.191 1.00 82.50 79 SER A O 1
ATOM 613 N N . PHE A 1 80 ? -2.527 1.899 8.424 1.00 84.19 80 PHE A N 1
ATOM 614 C CA . PHE A 1 80 ? -3.225 1.046 9.379 1.00 84.19 80 PHE A CA 1
ATOM 615 C C . PHE A 1 80 ? -2.718 1.249 10.803 1.00 84.19 80 PHE A C 1
ATOM 617 O O . PHE A 1 80 ? -3.526 1.360 11.722 1.00 84.19 80 PHE A O 1
ATOM 624 N N . GLU A 1 81 ? -1.406 1.370 10.995 1.00 87.38 81 GLU A N 1
ATOM 625 C CA . GLU A 1 81 ? -0.807 1.689 12.293 1.00 87.38 81 GLU A CA 1
ATOM 626 C C . GLU A 1 81 ? -1.293 3.044 12.820 1.00 87.38 81 GLU A C 1
ATOM 628 O O . GLU A 1 81 ? -1.649 3.169 13.994 1.00 87.38 81 GLU A O 1
ATOM 633 N N . ALA A 1 82 ? -1.391 4.051 11.948 1.00 88.19 82 ALA A N 1
ATOM 634 C CA . ALA A 1 82 ? -1.919 5.360 12.315 1.00 88.19 82 ALA A CA 1
ATOM 635 C C . ALA A 1 82 ? -3.401 5.301 12.721 1.00 88.19 82 ALA A C 1
ATOM 637 O O . ALA A 1 82 ? -3.810 5.999 13.653 1.00 88.19 82 ALA A O 1
ATOM 638 N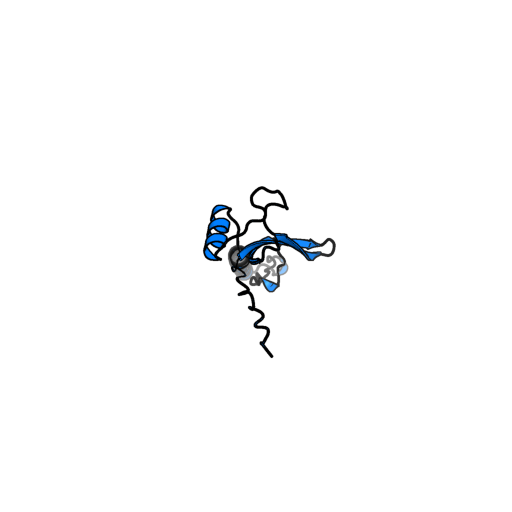 N . GLN A 1 83 ? -4.213 4.482 12.046 1.00 85.94 83 GLN A N 1
ATOM 639 C CA . GLN A 1 83 ? -5.613 4.283 12.425 1.00 85.94 83 GLN A CA 1
ATOM 640 C C . GLN A 1 83 ? -5.731 3.515 13.746 1.00 85.94 83 GLN A C 1
ATOM 642 O O . GLN A 1 83 ? -6.439 3.961 14.647 1.00 85.94 83 GLN A O 1
ATOM 647 N N . TYR A 1 84 ? -4.967 2.435 13.908 1.00 88.56 84 TYR A N 1
ATOM 648 C CA . TYR A 1 84 ? -4.909 1.663 15.145 1.00 88.56 84 TYR A CA 1
ATOM 649 C C . TYR A 1 84 ? -4.535 2.536 16.348 1.00 88.56 84 TYR A C 1
ATOM 651 O O . TYR A 1 84 ? -5.174 2.461 17.397 1.00 88.56 84 TYR A O 1
ATOM 659 N N . ALA A 1 85 ? -3.552 3.427 16.194 1.00 90.81 85 ALA A N 1
ATOM 660 C CA . ALA A 1 85 ? -3.161 4.357 17.247 1.00 90.81 85 ALA A CA 1
ATOM 661 C C . ALA A 1 85 ? -4.315 5.285 17.674 1.00 90.81 85 ALA A C 1
ATOM 663 O O . ALA A 1 85 ? -4.488 5.537 18.869 1.00 90.81 85 ALA A O 1
ATOM 664 N N . LYS A 1 86 ? -5.131 5.770 16.725 1.00 91.69 86 LYS A N 1
ATOM 665 C CA . LYS A 1 86 ? -6.326 6.580 17.030 1.00 91.69 86 LYS A CA 1
ATOM 666 C C . LYS A 1 86 ? -7.375 5.764 17.777 1.00 91.69 86 LYS A C 1
ATOM 668 O O . LYS A 1 86 ? -7.903 6.229 18.787 1.00 91.69 86 LYS A O 1
ATOM 673 N N . ASP A 1 87 ? -7.641 4.548 17.314 1.00 90.38 87 ASP A N 1
ATOM 674 C CA . ASP A 1 87 ? -8.636 3.668 17.926 1.00 90.38 87 ASP A CA 1
ATOM 675 C C . ASP A 1 87 ? -8.214 3.262 19.347 1.00 90.38 87 ASP A C 1
ATOM 677 O O . ASP A 1 87 ? -9.039 3.224 20.260 1.00 90.38 87 ASP A O 1
ATOM 681 N N . LEU A 1 88 ? -6.914 3.052 19.575 1.00 93.56 88 LEU A N 1
ATOM 682 C CA . LEU A 1 88 ? -6.350 2.779 20.896 1.00 93.56 88 LEU A CA 1
ATOM 683 C C . LEU A 1 88 ? -6.478 3.969 21.846 1.00 93.56 88 LEU A C 1
ATOM 685 O O . LEU A 1 88 ? -6.863 3.781 23.001 1.00 93.56 88 LEU A O 1
ATOM 689 N N . GLN A 1 89 ? -6.213 5.188 21.375 1.00 93.31 89 GLN A N 1
ATOM 690 C CA . GLN A 1 89 ? -6.429 6.393 22.179 1.00 93.31 89 GLN A CA 1
ATOM 691 C C . GLN A 1 89 ? -7.904 6.563 22.561 1.00 93.31 89 GLN A C 1
ATOM 693 O O . GLN A 1 89 ? -8.213 6.877 23.713 1.00 93.31 89 GLN A O 1
ATOM 698 N N . GLN A 1 90 ? -8.819 6.317 21.621 1.00 91.31 90 GLN A N 1
ATOM 699 C CA . GLN A 1 90 ? -10.254 6.389 21.879 1.00 91.31 90 GLN A CA 1
ATOM 700 C C . GLN A 1 90 ? -10.698 5.313 22.880 1.00 91.31 90 GLN A C 1
ATOM 702 O O . GLN A 1 90 ? -11.368 5.627 23.862 1.00 91.31 90 GLN A O 1
ATOM 707 N N . TYR A 1 91 ? -10.238 4.072 22.710 1.00 93.38 91 TYR A N 1
ATOM 708 C CA . TYR A 1 91 ? -10.495 2.986 23.655 1.00 93.38 91 TYR A CA 1
ATOM 709 C C . TYR A 1 91 ? -10.009 3.318 25.072 1.00 93.38 91 TYR A C 1
ATOM 711 O O . TYR A 1 91 ? -10.734 3.111 26.044 1.00 93.38 91 TYR A O 1
ATOM 719 N N . GLN A 1 92 ? -8.792 3.855 25.208 1.00 93.88 92 GLN A N 1
ATOM 720 C CA . GLN A 1 92 ? -8.234 4.248 26.506 1.00 93.88 92 GLN A CA 1
ATOM 721 C C . GLN A 1 92 ? -9.061 5.355 27.172 1.00 93.88 92 GLN A C 1
ATOM 723 O O . GLN A 1 92 ? -9.279 5.324 28.386 1.00 93.88 92 GLN A O 1
ATOM 728 N N . LYS A 1 93 ? -9.556 6.315 26.382 1.00 92.94 93 LYS A N 1
ATOM 729 C CA . LYS A 1 93 ? -10.448 7.369 26.867 1.00 92.94 93 LYS A CA 1
ATOM 730 C C . LYS A 1 93 ? -11.767 6.791 27.381 1.00 92.94 93 LYS A C 1
ATOM 732 O O . LYS A 1 93 ? -12.150 7.087 28.514 1.00 92.94 93 LYS A O 1
ATOM 737 N N . ASP A 1 94 ? -12.416 5.938 26.596 1.00 91.62 94 ASP A N 1
ATOM 738 C CA . ASP A 1 94 ? -13.696 5.328 26.967 1.00 91.62 94 ASP A CA 1
ATOM 739 C C . ASP A 1 94 ? -13.547 4.424 28.196 1.00 91.62 94 ASP A C 1
ATOM 741 O O . ASP A 1 94 ? -14.392 4.433 29.094 1.00 91.62 94 ASP A O 1
ATOM 745 N N . LEU A 1 95 ? -12.433 3.691 28.295 1.00 93.94 95 LEU A N 1
ATOM 746 C CA . LEU A 1 95 ? -12.111 2.878 29.465 1.00 93.94 95 LEU A CA 1
ATOM 747 C C . LEU A 1 95 ? -12.017 3.738 30.734 1.00 93.94 95 LEU A C 1
ATOM 749 O O . LEU A 1 95 ? -12.611 3.389 31.755 1.00 93.94 95 LEU A O 1
ATOM 753 N N . SER A 1 96 ? -11.343 4.890 30.663 1.00 94.19 96 SER A N 1
ATOM 754 C CA . SER A 1 96 ? -11.252 5.823 31.793 1.00 94.19 96 SER A CA 1
ATOM 755 C C . SER A 1 96 ? -12.620 6.386 32.203 1.00 94.19 96 SER A C 1
ATOM 757 O O . SER A 1 96 ? -12.898 6.563 33.392 1.00 94.19 96 SER A O 1
ATOM 759 N N . GLU A 1 97 ? -13.506 6.663 31.244 1.00 93.19 97 GLU A N 1
ATOM 760 C CA . GLU A 1 97 ? -14.871 7.112 31.537 1.00 93.19 97 GLU A CA 1
ATOM 761 C C . GLU A 1 97 ? -15.690 6.019 32.233 1.00 93.19 97 GLU A C 1
ATOM 763 O O . GLU A 1 97 ? -16.334 6.288 33.250 1.00 93.19 97 GLU A O 1
ATOM 768 N N . VAL A 1 98 ? -15.594 4.772 31.766 1.00 93.44 98 VAL A N 1
ATOM 769 C CA . VAL A 1 98 ? -16.227 3.608 32.405 1.00 93.44 98 VAL A CA 1
ATOM 770 C C . VAL A 1 98 ? -15.752 3.432 33.849 1.00 93.44 98 VAL A C 1
ATOM 772 O O . VAL A 1 98 ? -16.563 3.170 34.741 1.00 93.44 98 VAL A O 1
ATOM 775 N N . GLU A 1 99 ? -14.459 3.609 34.117 1.00 94.25 99 GLU A N 1
ATOM 776 C CA . GLU A 1 99 ? -13.908 3.537 35.475 1.00 94.25 99 GLU A CA 1
ATOM 777 C C . GLU A 1 99 ? -14.489 4.618 36.395 1.00 94.25 99 GLU A C 1
ATOM 779 O O . GLU A 1 99 ? -14.883 4.317 37.526 1.00 94.25 99 GLU A O 1
ATOM 784 N N . LYS A 1 100 ? -14.638 5.853 35.900 1.00 95.12 100 LYS A N 1
ATOM 785 C CA . LYS A 1 100 ? -15.288 6.946 36.646 1.00 95.12 100 LYS A CA 1
ATOM 786 C C . LYS A 1 100 ? -16.763 6.652 36.913 1.00 95.12 100 LYS A C 1
ATOM 788 O O . LYS A 1 100 ? -17.229 6.830 38.037 1.00 95.12 100 LYS A O 1
ATOM 793 N N . MET A 1 101 ? -17.496 6.162 35.911 1.00 94.50 101 MET A N 1
ATOM 794 C CA . MET A 1 101 ? -18.901 5.764 36.058 1.00 94.50 101 MET A CA 1
ATOM 795 C C . MET A 1 101 ? -19.064 4.648 37.094 1.00 94.50 101 MET A C 1
ATOM 797 O O . MET A 1 101 ? -19.981 4.690 37.915 1.00 94.50 101 MET A O 1
ATOM 801 N N . ARG A 1 102 ? -18.153 3.667 37.091 1.00 93.25 102 ARG A N 1
ATOM 802 C CA . ARG A 1 102 ? -18.119 2.586 38.081 1.00 93.25 102 ARG A CA 1
ATOM 803 C C . ARG A 1 102 ? -17.885 3.128 39.491 1.00 93.25 102 ARG A C 1
ATOM 805 O O . ARG A 1 102 ? -18.614 2.742 40.399 1.00 93.25 102 ARG A O 1
ATOM 812 N N . ALA A 1 103 ? -16.921 4.032 39.669 1.00 94.81 103 ALA A N 1
ATOM 813 C CA . ALA A 1 103 ? -16.649 4.664 40.962 1.00 94.81 103 ALA A CA 1
ATOM 814 C C . ALA A 1 103 ? -17.843 5.488 41.479 1.00 94.81 103 ALA A C 1
ATOM 816 O O . ALA A 1 103 ? -18.106 5.510 42.678 1.00 94.81 103 ALA A O 1
ATOM 817 N N . ALA A 1 104 ? -18.608 6.104 40.575 1.00 94.81 104 ALA A N 1
ATOM 818 C CA . ALA A 1 104 ? -19.841 6.824 40.890 1.00 94.81 104 ALA A CA 1
ATOM 819 C C . ALA A 1 104 ? -21.067 5.910 41.116 1.00 94.81 104 ALA A C 1
ATOM 821 O O . ALA A 1 104 ? -22.168 6.409 41.345 1.00 94.81 104 ALA A O 1
ATOM 822 N N . GLY A 1 105 ? -20.913 4.582 41.038 1.00 93.94 105 GLY A N 1
ATOM 823 C CA . GLY A 1 105 ? -22.000 3.622 41.259 1.00 93.94 105 GLY A CA 1
ATOM 824 C C . GLY A 1 105 ? -23.005 3.517 40.107 1.00 93.94 105 GLY A C 1
ATOM 825 O O . GLY A 1 105 ? -24.103 2.992 40.294 1.00 93.94 105 GLY A O 1
ATOM 826 N N . VAL A 1 106 ? -22.662 3.998 38.908 1.00 94.81 106 VAL A N 1
ATOM 827 C CA . VAL A 1 106 ? -23.539 3.887 37.737 1.00 94.81 106 VAL A CA 1
ATOM 828 C C . VAL A 1 106 ? -23.645 2.425 37.304 1.00 94.81 106 VAL A C 1
ATOM 830 O O . VAL A 1 106 ? -22.636 1.743 37.115 1.00 94.81 106 VAL A O 1
ATOM 833 N N . ALA A 1 107 ? -24.876 1.950 37.098 1.00 92.31 107 ALA A N 1
ATOM 834 C CA . ALA A 1 107 ? -25.146 0.583 36.666 1.00 92.31 107 ALA A CA 1
ATOM 835 C C . ALA A 1 107 ? -24.447 0.248 35.335 1.00 92.31 107 ALA A C 1
ATOM 837 O O . ALA A 1 107 ? -24.574 0.990 34.362 1.00 92.31 107 ALA A O 1
ATOM 838 N N . ALA A 1 108 ? -23.800 -0.921 35.265 1.00 89.56 108 ALA A N 1
ATOM 839 C CA . ALA A 1 108 ? -22.992 -1.355 34.118 1.00 89.56 108 ALA A CA 1
ATOM 840 C C . ALA A 1 108 ? -23.733 -1.349 32.768 1.00 89.56 108 ALA A C 1
ATOM 842 O O . ALA A 1 108 ? -23.129 -1.119 31.729 1.00 89.56 108 ALA A O 1
ATOM 843 N N . ARG A 1 109 ? -25.060 -1.537 32.767 1.00 91.44 109 ARG A N 1
ATOM 844 C CA . ARG A 1 109 ? -25.893 -1.464 31.550 1.00 91.44 109 ARG A CA 1
ATOM 845 C C . ARG A 1 109 ? -25.895 -0.088 30.868 1.00 91.44 109 ARG A C 1
ATOM 847 O O . ARG A 1 109 ? -26.343 0.013 29.734 1.00 91.44 109 ARG A O 1
ATOM 854 N N . LEU A 1 110 ? -25.483 0.956 31.588 1.00 90.44 110 LEU A N 1
ATOM 855 C CA . LEU A 1 110 ? -25.375 2.327 31.088 1.00 90.44 110 LEU A CA 1
ATOM 856 C C . LEU A 1 110 ? -23.942 2.674 30.661 1.00 90.44 110 LEU A C 1
ATOM 858 O O . LEU A 1 110 ? -23.712 3.785 30.196 1.00 90.44 110 LEU A O 1
ATOM 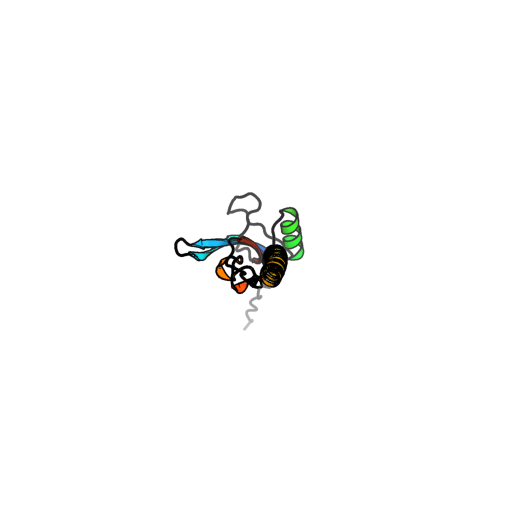862 N N . HIS A 1 111 ? -22.977 1.767 30.851 1.00 90.62 111 HIS A N 1
ATOM 863 C CA . HIS A 1 111 ? -21.595 1.989 30.432 1.00 90.62 111 HIS A CA 1
ATOM 864 C C . HIS A 1 111 ? -21.498 1.857 28.903 1.00 90.62 111 HIS A C 1
ATOM 866 O O . HIS A 1 111 ? -22.160 0.984 28.329 1.00 90.62 111 HIS A O 1
ATOM 872 N N . PRO A 1 112 ? -20.690 2.690 28.224 1.00 84.44 112 PRO A N 1
ATOM 873 C CA . PRO A 1 112 ? -20.407 2.504 26.806 1.00 84.44 112 PRO A CA 1
ATOM 874 C C . PRO A 1 112 ? -19.754 1.138 26.559 1.00 84.44 112 PRO A C 1
ATOM 876 O O . PRO A 1 112 ? -19.017 0.608 27.395 1.00 84.44 112 PRO A O 1
ATOM 879 N N . LYS A 1 113 ? -20.042 0.542 25.398 1.00 86.19 113 LYS A N 1
ATOM 880 C CA . LYS A 1 113 ? -19.419 -0.722 24.998 1.00 86.19 113 LYS A CA 1
ATOM 881 C C . LYS A 1 113 ? -17.975 -0.459 24.597 1.00 86.19 113 LYS A C 1
ATOM 883 O O . LYS A 1 113 ? -17.727 0.256 23.633 1.00 86.19 113 LYS A O 1
ATOM 888 N N . LEU A 1 114 ? -17.050 -1.089 25.306 1.00 87.31 114 LEU A N 1
ATOM 889 C CA . LEU A 1 114 ? -15.637 -1.067 24.964 1.00 87.31 114 LEU A CA 1
ATOM 890 C C . LEU A 1 114 ? -15.346 -2.180 23.958 1.00 87.31 114 LEU A C 1
ATOM 892 O O . LEU A 1 114 ? -15.627 -3.348 24.228 1.00 87.31 114 LEU A O 1
ATOM 896 N N . SER A 1 115 ? -14.775 -1.819 22.813 1.00 83.38 115 SER A N 1
ATOM 897 C CA . SER A 1 115 ? -14.207 -2.771 21.862 1.00 83.38 115 SER A CA 1
ATOM 898 C C . SER A 1 115 ? -12.717 -2.513 21.779 1.00 83.38 115 SER A C 1
ATOM 900 O O . SER A 1 115 ? -12.312 -1.400 21.456 1.00 83.38 115 SER A O 1
ATOM 902 N N . HIS A 1 116 ? -11.907 -3.523 22.089 1.00 86.56 116 HIS A N 1
ATOM 903 C CA . HIS A 1 116 ? -10.464 -3.386 21.955 1.00 86.56 116 HIS A CA 1
ATOM 904 C C . HIS A 1 116 ? -10.119 -3.224 20.470 1.00 86.56 116 HIS A C 1
ATOM 906 O O . HIS A 1 116 ? -10.647 -3.993 19.655 1.00 86.56 116 HIS A O 1
ATOM 912 N N . PRO A 1 117 ? -9.283 -2.243 20.097 1.00 85.19 117 PRO A N 1
ATOM 913 C CA . PRO A 1 117 ? -8.808 -2.152 18.729 1.00 85.19 117 PRO A CA 1
ATOM 914 C C . PRO A 1 117 ? -7.977 -3.396 18.414 1.00 85.19 117 PRO A C 1
ATOM 916 O O . PRO A 1 117 ? -7.264 -3.924 19.269 1.00 85.19 117 PRO A O 1
ATOM 919 N N . ARG A 1 118 ? -8.097 -3.890 17.186 1.00 80.31 118 ARG A N 1
ATOM 920 C CA . ARG A 1 118 ? -7.313 -5.028 16.710 1.00 80.31 118 ARG A CA 1
ATOM 921 C C . ARG A 1 118 ? -6.011 -4.511 16.118 1.00 80.31 118 ARG A C 1
ATOM 923 O O . ARG A 1 118 ? -6.041 -3.544 15.362 1.00 80.31 118 ARG A O 1
ATOM 930 N N . GLU A 1 119 ? -4.899 -5.160 16.446 1.00 79.94 119 GLU A N 1
ATOM 931 C CA . GLU A 1 119 ? -3.614 -4.841 15.827 1.00 79.94 119 GLU A CA 1
ATOM 932 C C . GLU A 1 119 ? -3.688 -5.021 14.304 1.00 79.94 119 GLU A C 1
ATOM 934 O O . GLU A 1 119 ? -4.300 -5.984 13.824 1.00 79.94 119 GLU A O 1
ATOM 939 N N . PRO A 1 120 ? -3.095 -4.100 13.531 1.00 70.31 120 PRO A N 1
ATOM 940 C CA . PRO A 1 120 ? -3.120 -4.190 12.086 1.00 70.31 120 PRO A CA 1
ATOM 941 C C . PRO A 1 120 ? -2.191 -5.307 11.604 1.00 70.31 120 PRO A C 1
ATOM 943 O O . PRO A 1 120 ? -1.037 -5.401 12.012 1.00 70.31 120 PRO A O 1
ATOM 946 N N . ALA A 1 121 ? -2.681 -6.129 10.679 1.00 64.56 121 ALA A N 1
ATOM 947 C CA . ALA A 1 121 ? -1.879 -7.116 9.970 1.00 64.56 121 ALA A CA 1
ATOM 948 C C . ALA A 1 121 ? -2.147 -6.986 8.470 1.00 64.56 121 ALA A C 1
ATOM 950 O O . ALA A 1 121 ? -3.279 -7.167 8.029 1.00 64.56 121 ALA A O 1
ATOM 951 N N . ILE A 1 122 ? -1.108 -6.705 7.674 1.00 60.03 122 ILE A N 1
ATOM 952 C CA . ILE A 1 122 ? -1.224 -6.552 6.208 1.00 60.03 122 ILE A CA 1
ATOM 953 C C . ILE A 1 122 ? -1.880 -7.790 5.579 1.00 60.03 122 ILE A C 1
ATOM 955 O O . ILE A 1 122 ? -2.667 -7.673 4.649 1.00 60.03 122 ILE A O 1
ATOM 959 N N . SER A 1 123 ? -1.606 -8.980 6.124 1.00 60.12 123 SER A N 1
ATOM 960 C CA . SER A 1 123 ? -2.180 -10.248 5.658 1.00 60.12 123 SER A CA 1
ATOM 961 C C . SER A 1 123 ? -3.706 -10.330 5.754 1.00 60.12 123 SER A C 1
ATOM 963 O O . SER A 1 123 ? -4.299 -11.198 5.121 1.00 60.12 123 SER A O 1
ATOM 965 N N . GLU A 1 124 ? -4.338 -9.482 6.566 1.00 54.16 124 GLU A N 1
ATOM 966 C CA . GLU A 1 124 ? -5.790 -9.476 6.777 1.00 54.16 124 GLU A CA 1
ATOM 967 C C . GLU A 1 124 ? -6.527 -8.495 5.859 1.00 54.16 124 GLU A C 1
ATOM 969 O O . GLU A 1 124 ? -7.755 -8.539 5.785 1.00 54.16 124 GLU A O 1
ATOM 974 N N . PHE A 1 125 ? -5.797 -7.651 5.128 1.00 57.59 125 PHE A N 1
ATOM 975 C CA . PHE A 1 125 ? -6.375 -6.622 4.275 1.00 57.59 125 PHE A CA 1
ATOM 976 C C . PHE A 1 125 ? -5.873 -6.786 2.843 1.00 57.59 125 PHE A C 1
ATOM 978 O O . PHE A 1 125 ? -4.740 -6.442 2.513 1.00 57.59 125 PHE A O 1
ATOM 985 N N . TRP A 1 126 ? -6.750 -7.286 1.974 1.00 61.59 126 TRP A N 1
ATOM 986 C CA . TRP A 1 126 ? -6.609 -7.028 0.547 1.00 61.59 126 TRP A CA 1
ATOM 987 C C . TRP A 1 126 ? -6.937 -5.562 0.300 1.00 61.59 126 TRP A C 1
ATOM 989 O O . TRP A 1 126 ? -7.975 -5.073 0.742 1.00 61.59 126 TRP A O 1
ATOM 999 N N . VAL A 1 127 ? -6.023 -4.856 -0.360 1.00 65.94 127 VAL A N 1
ATOM 1000 C CA . VAL A 1 127 ? -6.203 -3.447 -0.695 1.00 65.94 127 VAL A CA 1
ATOM 1001 C C . VAL A 1 127 ? -5.910 -3.277 -2.173 1.00 65.94 127 VAL A C 1
ATOM 1003 O O . VAL A 1 127 ? -4.790 -3.578 -2.592 1.00 65.94 127 VAL A O 1
ATOM 1006 N N . PRO A 1 128 ? -6.893 -2.808 -2.960 1.00 68.75 128 PRO A N 1
ATOM 1007 C CA . PRO A 1 128 ? -6.668 -2.454 -4.347 1.00 68.75 128 PRO A CA 1
ATOM 1008 C C . PRO A 1 128 ? -5.508 -1.469 -4.470 1.00 68.75 128 PRO A C 1
ATOM 1010 O O . PRO A 1 128 ? -5.502 -0.415 -3.830 1.00 68.75 128 PRO A O 1
ATOM 1013 N N . SER A 1 129 ? -4.505 -1.824 -5.261 1.00 78.56 129 SER A N 1
ATOM 1014 C CA . SER A 1 129 ? -3.288 -1.034 -5.395 1.00 78.56 129 SER A CA 1
ATOM 1015 C C . SER A 1 129 ? -2.635 -1.259 -6.751 1.00 78.56 129 SER A C 1
ATOM 1017 O O . SER A 1 129 ? -2.770 -2.329 -7.350 1.00 78.56 129 SER A O 1
ATOM 1019 N N . ILE A 1 130 ? -1.914 -0.242 -7.210 1.00 84.25 130 ILE A N 1
ATOM 1020 C CA . ILE A 1 130 ? -1.069 -0.297 -8.398 1.00 84.25 130 ILE A CA 1
ATOM 1021 C C . ILE A 1 130 ? 0.372 -0.277 -7.910 1.00 84.25 130 ILE A C 1
ATOM 1023 O O . ILE A 1 130 ? 0.749 0.573 -7.098 1.00 84.25 130 ILE A O 1
ATOM 1027 N N . TYR A 1 131 ? 1.172 -1.218 -8.387 1.00 86.38 131 TYR A N 1
ATOM 1028 C CA . TYR A 1 131 ? 2.595 -1.256 -8.100 1.00 86.38 131 TYR A CA 1
ATOM 1029 C C . TYR A 1 131 ? 3.389 -1.716 -9.314 1.00 86.38 131 TYR A C 1
ATOM 1031 O O . TYR A 1 131 ? 2.854 -2.295 -10.257 1.00 86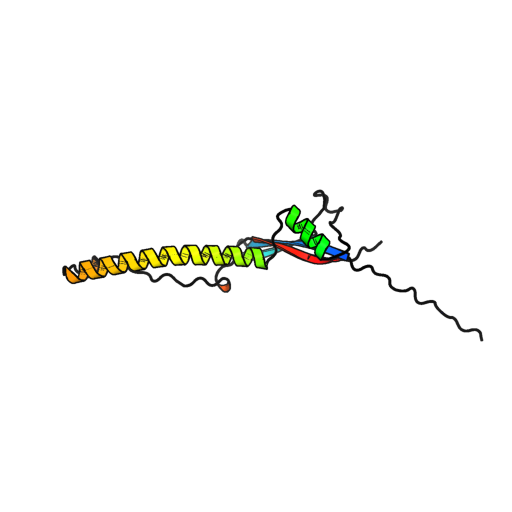.38 131 TYR A O 1
ATOM 1039 N N . HIS A 1 132 ? 4.685 -1.441 -9.265 1.00 90.44 132 HIS A N 1
ATOM 1040 C CA . HIS A 1 132 ? 5.585 -1.599 -10.391 1.00 90.44 132 HIS A CA 1
ATOM 1041 C C . HIS A 1 132 ? 6.751 -2.508 -10.026 1.00 90.44 132 HIS A C 1
ATOM 1043 O O . HIS A 1 132 ? 7.271 -2.465 -8.908 1.00 90.44 132 HIS A O 1
ATOM 1049 N N . GLU A 1 133 ? 7.169 -3.318 -10.987 1.00 91.25 133 GLU A N 1
ATOM 1050 C CA . GLU A 1 133 ? 8.300 -4.227 -10.857 1.00 91.25 133 GLU A CA 1
ATOM 1051 C C . GLU A 1 133 ? 9.236 -4.057 -12.051 1.00 91.25 133 GLU A C 1
ATOM 1053 O O . GLU A 1 133 ? 8.797 -4.025 -13.202 1.00 91.25 133 GLU A O 1
ATOM 1058 N N . ILE A 1 134 ? 10.539 -3.967 -11.784 1.00 91.25 134 ILE A N 1
ATOM 1059 C CA . ILE A 1 134 ? 11.549 -3.997 -12.839 1.00 91.25 134 ILE A CA 1
ATOM 1060 C C . ILE A 1 134 ? 11.788 -5.460 -13.198 1.00 91.25 134 ILE A C 1
ATOM 1062 O O . ILE A 1 134 ? 12.258 -6.243 -12.375 1.00 91.25 134 ILE A O 1
ATOM 1066 N N . VAL A 1 135 ? 11.478 -5.827 -14.437 1.00 90.81 135 VAL A N 1
ATOM 1067 C CA . VAL A 1 135 ? 11.575 -7.207 -14.920 1.00 90.81 135 VAL A CA 1
ATOM 1068 C C . VAL A 1 135 ? 12.622 -7.326 -16.027 1.00 90.81 135 VAL A C 1
ATOM 1070 O O . VAL A 1 135 ? 12.778 -6.402 -16.829 1.00 90.81 135 VAL A O 1
ATOM 1073 N N . PRO A 1 136 ? 13.347 -8.455 -16.128 1.00 89.38 136 PRO A N 1
ATOM 1074 C CA . PRO A 1 136 ? 14.204 -8.716 -17.276 1.00 89.38 136 PRO A CA 1
ATOM 1075 C C . PRO A 1 136 ? 13.391 -8.740 -18.574 1.00 89.38 136 PRO A C 1
ATOM 1077 O O . PRO A 1 136 ? 12.331 -9.361 -18.642 1.00 89.38 136 PRO A O 1
ATOM 1080 N N . ALA A 1 137 ? 13.922 -8.113 -19.617 1.00 83.31 137 ALA A N 1
ATOM 1081 C CA . ALA A 1 137 ? 13.323 -8.052 -20.941 1.00 83.31 137 ALA A CA 1
ATOM 1082 C C . ALA A 1 137 ? 14.278 -8.608 -22.004 1.00 83.31 137 ALA A C 1
ATOM 1084 O O . ALA A 1 137 ? 15.497 -8.685 -21.828 1.00 83.31 137 ALA A O 1
ATOM 1085 N N . SER A 1 138 ? 13.713 -9.020 -23.133 1.00 72.12 138 SER A N 1
ATOM 1086 C CA . SER A 1 138 ? 14.459 -9.417 -24.325 1.00 72.12 138 SER A CA 1
ATOM 1087 C C . SER A 1 138 ? 13.721 -8.892 -25.545 1.00 72.12 138 SER A C 1
ATOM 1089 O O . SER A 1 138 ? 12.516 -9.090 -25.666 1.00 72.12 138 SER A O 1
ATOM 1091 N N . VAL A 1 139 ? 14.441 -8.217 -26.438 1.00 63.59 139 VAL A N 1
ATOM 1092 C CA . VAL A 1 139 ? 13.885 -7.743 -27.708 1.00 63.59 139 VAL A CA 1
ATOM 1093 C C . VAL A 1 139 ? 14.057 -8.863 -28.726 1.00 63.59 139 VAL A C 1
ATOM 1095 O O . VAL A 1 139 ? 15.184 -9.267 -29.018 1.00 63.59 139 VAL A O 1
ATOM 1098 N N . VAL A 1 140 ? 12.944 -9.393 -29.231 1.00 59.78 140 VAL A N 1
ATOM 1099 C CA . VAL A 1 140 ? 12.954 -10.304 -30.380 1.00 59.78 140 VAL A CA 1
ATOM 1100 C C . VAL A 1 140 ? 12.925 -9.423 -31.626 1.00 59.78 140 VAL A C 1
ATOM 1102 O O . VAL A 1 140 ? 11.907 -8.793 -31.900 1.00 59.78 140 VAL A O 1
ATOM 1105 N N . GLY A 1 141 ? 14.073 -9.303 -32.295 1.00 50.50 141 GLY A N 1
ATOM 1106 C CA . GLY A 1 141 ? 14.216 -8.577 -33.562 1.00 50.50 141 GLY A CA 1
ATOM 1107 C C . GLY A 1 141 ? 13.883 -9.420 -34.783 1.00 50.50 141 GLY A C 1
ATOM 1108 O O . GLY A 1 141 ? 13.864 -10.667 -34.657 1.00 50.50 141 GLY A O 1
#

Mean predicted aligned error: 11.55 Å

Radius of gyration: 27.44 Å; Cα contacts (8 Å, |Δi|>4): 168; chains: 1; bounding box: 64×45×85 Å